Protein AF-A0A843MHJ1-F1 (afdb_monomer_lite)

Structure (mmCIF, N/CA/C/O backbone):
data_AF-A0A843MHJ1-F1
#
_entry.id   AF-A0A843MHJ1-F1
#
loop_
_atom_site.group_PDB
_atom_site.id
_atom_site.type_symbol
_atom_site.label_atom_id
_atom_site.label_alt_id
_atom_site.label_comp_id
_atom_site.label_asym_id
_atom_site.label_entity_id
_atom_site.label_seq_id
_atom_site.pdbx_PDB_ins_code
_atom_site.Cartn_x
_atom_site.Cartn_y
_atom_site.Cartn_z
_atom_site.occupancy
_atom_site.B_iso_or_equiv
_atom_site.auth_seq_id
_atom_site.auth_comp_id
_atom_site.auth_asym_id
_atom_site.auth_atom_id
_atom_site.pdbx_PDB_model_num
ATOM 1 N N . MET A 1 1 ? 2.764 -1.549 13.995 1.00 85.31 1 MET A N 1
ATOM 2 C CA . MET A 1 1 ? 2.088 -1.909 12.748 1.00 85.31 1 MET A CA 1
ATOM 3 C C . MET A 1 1 ? 1.175 -3.052 13.100 1.00 85.31 1 MET A C 1
ATOM 5 O O . MET A 1 1 ? 1.688 -4.081 13.505 1.00 85.31 1 MET A O 1
ATOM 9 N N . THR A 1 2 ? -0.130 -2.836 13.019 1.00 90.44 2 THR A N 1
ATOM 10 C CA . THR A 1 2 ? -1.138 -3.867 13.273 1.00 90.44 2 THR A CA 1
ATOM 11 C C . THR A 1 2 ? -1.215 -4.847 12.107 1.00 90.44 2 THR A C 1
ATOM 13 O O . THR A 1 2 ? -0.726 -4.574 11.005 1.00 90.44 2 THR A O 1
ATOM 16 N N . ASN A 1 3 ? -1.920 -5.959 12.308 1.00 91.00 3 ASN A N 1
ATOM 17 C CA . ASN A 1 3 ? -2.191 -6.934 11.248 1.00 91.00 3 ASN A CA 1
ATOM 18 C C . ASN A 1 3 ? -2.876 -6.306 10.022 1.00 91.00 3 ASN A C 1
ATOM 20 O O . ASN A 1 3 ? -2.527 -6.606 8.880 1.00 91.00 3 ASN A O 1
ATOM 24 N N . THR A 1 4 ? -3.819 -5.385 10.244 1.00 93.31 4 THR A N 1
ATOM 25 C CA . THR A 1 4 ? -4.509 -4.690 9.144 1.00 93.31 4 THR A CA 1
ATOM 26 C C . THR A 1 4 ? -3.546 -3.788 8.371 1.00 93.31 4 THR A C 1
ATOM 28 O O . THR A 1 4 ? -3.565 -3.773 7.141 1.00 93.31 4 THR A O 1
ATOM 31 N N . GLU A 1 5 ? -2.671 -3.061 9.072 1.00 93.75 5 GLU A N 1
ATOM 32 C CA . GLU A 1 5 ? -1.648 -2.219 8.441 1.00 93.75 5 GLU A CA 1
ATOM 33 C C . GLU A 1 5 ? -0.656 -3.053 7.621 1.00 93.75 5 GLU A C 1
ATOM 35 O O . GLU A 1 5 ? -0.303 -2.664 6.506 1.00 93.75 5 GLU A O 1
ATOM 40 N N . LEU A 1 6 ? -0.264 -4.225 8.129 1.00 93.50 6 LEU A N 1
ATOM 41 C CA . LEU A 1 6 ? 0.623 -5.152 7.431 1.00 93.50 6 LEU A CA 1
ATOM 42 C C . LEU A 1 6 ? -0.014 -5.681 6.138 1.00 93.50 6 LEU A C 1
ATOM 44 O O . LEU A 1 6 ? 0.624 -5.658 5.086 1.00 93.50 6 LEU A O 1
ATOM 48 N N . VAL A 1 7 ? -1.284 -6.097 6.181 1.00 96.25 7 VAL A N 1
ATOM 49 C CA . VAL A 1 7 ? -2.014 -6.565 4.989 1.00 96.25 7 VAL A CA 1
ATOM 50 C C . VAL A 1 7 ? -2.176 -5.453 3.954 1.00 96.25 7 VAL A C 1
ATOM 52 O O . VAL A 1 7 ? -1.975 -5.692 2.763 1.00 96.25 7 VAL A O 1
ATOM 55 N N . LEU A 1 8 ? -2.482 -4.226 4.381 1.00 96.94 8 LEU A N 1
ATOM 56 C CA . LEU A 1 8 ? -2.553 -3.077 3.476 1.00 96.94 8 LEU A CA 1
ATOM 57 C C . LEU A 1 8 ? -1.194 -2.776 2.827 1.00 96.94 8 LEU A C 1
ATOM 59 O O . LEU A 1 8 ? -1.145 -2.461 1.637 1.00 96.94 8 LEU A O 1
ATOM 63 N N . ASN A 1 9 ? -0.095 -2.911 3.571 1.00 96.56 9 ASN A N 1
ATOM 64 C CA . ASN A 1 9 ? 1.248 -2.746 3.022 1.00 96.56 9 ASN A CA 1
ATOM 65 C C . ASN A 1 9 ? 1.580 -3.837 1.989 1.00 96.56 9 ASN A C 1
ATOM 67 O O . ASN A 1 9 ? 2.030 -3.527 0.887 1.00 96.56 9 ASN A O 1
ATOM 71 N N . MET A 1 10 ? 1.266 -5.101 2.293 1.00 98.06 10 MET A N 1
ATOM 72 C CA . MET A 1 10 ? 1.424 -6.209 1.343 1.00 98.06 10 MET A CA 1
ATOM 73 C C . MET A 1 10 ? 0.584 -5.998 0.076 1.00 98.06 10 MET A C 1
ATOM 75 O O . MET A 1 10 ? 1.059 -6.244 -1.031 1.00 98.06 10 MET A O 1
ATOM 79 N N . LEU A 1 11 ? -0.643 -5.484 0.205 1.00 98.44 11 LEU A N 1
ATOM 80 C CA . LEU A 1 11 ? -1.482 -5.148 -0.946 1.00 98.44 11 LEU A CA 1
ATOM 81 C C . LEU A 1 11 ? -0.830 -4.074 -1.830 1.00 98.44 11 LEU A C 1
ATOM 83 O O . LEU A 1 11 ? -0.865 -4.197 -3.057 1.00 98.44 11 LEU A O 1
ATOM 87 N N . ALA A 1 12 ? -0.217 -3.046 -1.236 1.00 98.50 12 ALA A N 1
ATOM 88 C CA . ALA A 1 12 ? 0.499 -2.008 -1.978 1.00 98.50 12 ALA A CA 1
ATOM 89 C C . ALA A 1 12 ? 1.700 -2.587 -2.745 1.00 98.50 12 ALA A C 1
ATOM 91 O O . ALA A 1 12 ? 1.907 -2.260 -3.918 1.00 98.50 12 ALA A O 1
ATOM 92 N N . GLU A 1 13 ? 2.466 -3.473 -2.105 1.00 98.44 13 GLU A N 1
ATOM 93 C CA . GLU A 1 13 ? 3.637 -4.130 -2.691 1.00 98.44 13 GLU A CA 1
ATOM 94 C C . G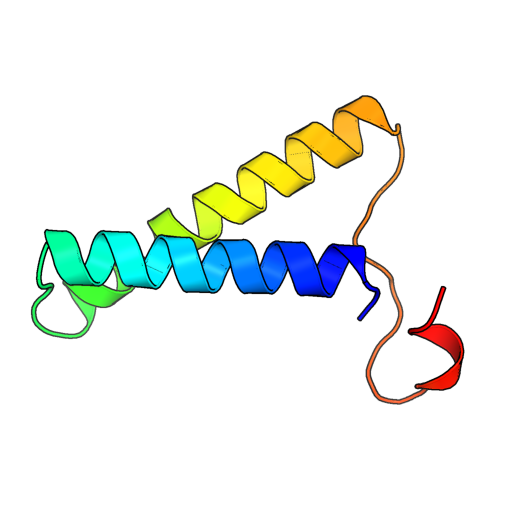LU A 1 13 ? 3.257 -5.048 -3.857 1.00 98.44 13 GLU A C 1
ATOM 96 O O . GLU A 1 13 ? 3.820 -4.933 -4.952 1.00 98.44 13 GLU A O 1
ATOM 101 N N . VAL A 1 14 ? 2.264 -5.919 -3.654 1.00 98.69 14 VAL A N 1
ATOM 102 C CA . VAL A 1 14 ? 1.784 -6.847 -4.687 1.00 98.69 14 VAL A CA 1
ATOM 103 C C . VAL A 1 14 ? 1.203 -6.072 -5.865 1.00 98.69 14 VAL A C 1
ATOM 105 O O . VAL A 1 14 ? 1.529 -6.377 -7.013 1.00 98.69 14 VAL A O 1
ATOM 108 N N . SER A 1 15 ? 0.411 -5.028 -5.603 1.00 98.62 15 SER A N 1
ATOM 109 C CA . SER A 1 15 ? -0.174 -4.186 -6.654 1.00 98.62 15 SER A CA 1
ATOM 110 C C . SER A 1 15 ? 0.901 -3.449 -7.452 1.00 98.62 15 SER A C 1
ATOM 112 O O . SER A 1 15 ? 0.891 -3.482 -8.682 1.00 98.62 15 SER A O 1
ATOM 114 N N . THR A 1 16 ? 1.873 -2.833 -6.772 1.00 98.69 16 THR A N 1
ATOM 115 C CA . THR A 1 16 ? 3.000 -2.147 -7.426 1.00 98.69 16 THR A CA 1
ATOM 116 C C . THR A 1 16 ? 3.802 -3.121 -8.284 1.00 98.69 16 THR A C 1
ATOM 118 O O . THR A 1 16 ? 4.105 -2.826 -9.439 1.00 98.69 16 THR A O 1
ATOM 121 N N . THR A 1 17 ? 4.107 -4.303 -7.746 1.00 98.62 17 THR A N 1
ATOM 122 C CA . THR A 1 17 ? 4.853 -5.353 -8.448 1.00 98.62 17 THR A CA 1
ATOM 123 C C . THR A 1 17 ? 4.105 -5.859 -9.676 1.00 98.62 17 THR A C 1
ATOM 125 O O . THR A 1 17 ? 4.706 -5.998 -10.740 1.00 98.62 17 THR A O 1
ATOM 128 N N . ALA A 1 18 ? 2.800 -6.109 -9.558 1.00 98.69 18 ALA A N 1
ATOM 129 C CA . ALA A 1 18 ? 1.971 -6.566 -10.666 1.00 98.69 18 ALA A CA 1
ATOM 130 C C . ALA A 1 18 ? 1.932 -5.534 -11.806 1.00 98.69 18 ALA A C 1
ATOM 132 O O . ALA A 1 18 ? 2.180 -5.888 -12.959 1.00 98.69 18 ALA A O 1
ATOM 133 N N . ILE A 1 19 ? 1.712 -4.254 -11.481 1.00 98.56 19 ILE A N 1
ATOM 134 C CA . ILE A 1 19 ? 1.712 -3.158 -12.465 1.00 98.56 19 ILE A CA 1
ATOM 135 C C . ILE A 1 19 ? 3.101 -3.011 -13.102 1.00 98.56 19 ILE A C 1
ATOM 137 O O . ILE A 1 19 ? 3.215 -2.930 -14.323 1.00 98.56 19 ILE A O 1
ATOM 141 N N . SER A 1 20 ? 4.164 -3.034 -12.292 1.00 98.62 20 SER A N 1
ATOM 142 C CA . SER A 1 20 ? 5.548 -2.923 -12.767 1.00 98.62 20 SER A CA 1
ATOM 143 C C . SER A 1 20 ? 5.913 -4.042 -13.742 1.00 98.62 20 SER A C 1
ATOM 145 O O . SER A 1 20 ? 6.481 -3.781 -14.798 1.00 98.62 20 SER A O 1
ATOM 147 N N . ARG A 1 21 ? 5.535 -5.290 -13.438 1.00 98.50 21 ARG A N 1
ATOM 148 C CA . ARG A 1 21 ? 5.769 -6.436 -14.331 1.00 98.50 21 ARG A CA 1
ATOM 149 C C . ARG A 1 21 ? 5.008 -6.313 -15.649 1.00 98.50 21 ARG A C 1
ATOM 151 O O . ARG A 1 21 ? 5.553 -6.683 -16.681 1.00 98.50 21 ARG A O 1
ATOM 158 N N . ASN A 1 22 ? 3.778 -5.802 -15.611 1.00 98.38 22 ASN A N 1
ATOM 159 C CA . ASN A 1 22 ? 2.950 -5.634 -16.803 1.00 98.38 22 ASN A CA 1
ATOM 160 C C . ASN A 1 22 ? 3.465 -4.518 -17.728 1.00 98.38 22 ASN A C 1
ATOM 162 O O . ASN A 1 22 ? 3.434 -4.665 -18.944 1.00 98.38 22 ASN A O 1
ATOM 166 N N . GLU A 1 23 ? 3.930 -3.405 -17.162 1.00 97.94 23 GLU A N 1
ATOM 167 C CA . GLU A 1 23 ? 4.303 -2.216 -17.940 1.00 97.94 23 GLU A CA 1
ATOM 168 C C . GLU A 1 23 ? 5.808 -2.079 -18.195 1.00 97.94 23 GLU A C 1
ATOM 170 O O . GLU A 1 23 ? 6.208 -1.352 -19.099 1.00 97.94 23 GLU A O 1
ATOM 175 N N . ASN A 1 24 ? 6.647 -2.791 -17.435 1.00 97.81 24 ASN A N 1
ATOM 176 C CA . ASN A 1 24 ? 8.109 -2.774 -17.537 1.00 97.81 24 ASN A CA 1
ATOM 177 C C . ASN A 1 24 ? 8.704 -1.346 -17.559 1.00 97.81 24 ASN A C 1
ATOM 179 O O . ASN A 1 24 ? 9.445 -1.009 -18.494 1.00 97.81 24 ASN A O 1
ATOM 183 N N . PRO A 1 25 ? 8.391 -0.510 -16.544 1.00 97.81 25 PRO A N 1
ATOM 184 C CA . PRO A 1 25 ? 8.760 0.901 -16.528 1.00 97.81 25 PRO A CA 1
ATOM 185 C C . PRO A 1 25 ? 10.277 1.091 -16.624 1.00 97.81 25 PRO A C 1
ATOM 187 O O . PRO A 1 25 ? 11.063 0.324 -16.058 1.00 97.81 25 PRO A O 1
ATOM 190 N N . LYS A 1 26 ? 10.705 2.146 -17.317 1.00 98.12 26 LYS A N 1
ATOM 191 C CA . LYS A 1 26 ? 12.111 2.503 -17.506 1.00 98.12 26 LYS A CA 1
ATOM 192 C C . LYS A 1 26 ? 12.488 3.734 -16.694 1.00 98.12 26 LYS A C 1
ATOM 194 O O . LYS A 1 26 ? 11.911 4.814 -16.797 1.00 98.12 26 LYS A O 1
ATOM 199 N N . GLY A 1 27 ? 13.525 3.561 -15.880 1.00 97.81 27 GLY A N 1
ATOM 200 C CA . GLY A 1 27 ? 14.070 4.627 -15.052 1.00 97.81 27 GLY A CA 1
ATOM 201 C C . GLY A 1 27 ? 13.124 5.089 -13.942 1.00 97.81 27 GLY A C 1
ATOM 202 O O . GLY A 1 27 ? 12.094 4.482 -13.638 1.00 97.81 27 GLY A O 1
ATOM 203 N N . LEU A 1 28 ? 13.519 6.181 -13.291 1.00 98.06 28 LEU A N 1
ATOM 204 C CA . LEU A 1 28 ? 12.888 6.647 -12.060 1.00 98.06 28 LEU A CA 1
ATOM 205 C C . LEU A 1 28 ? 11.483 7.222 -12.278 1.00 98.06 28 LEU A C 1
ATOM 207 O O . LEU A 1 28 ? 10.591 6.967 -11.473 1.00 98.06 28 LEU A O 1
ATOM 211 N N . ASN A 1 29 ? 11.277 7.997 -13.346 1.00 98.25 29 ASN A N 1
ATOM 212 C CA . ASN A 1 29 ? 10.020 8.720 -13.561 1.00 98.25 29 ASN A CA 1
ATOM 213 C C . ASN A 1 29 ? 8.837 7.766 -13.769 1.00 98.25 29 ASN A C 1
ATOM 215 O O . ASN A 1 29 ? 7.799 7.918 -13.124 1.00 98.25 29 ASN A O 1
ATOM 219 N N . GLU A 1 30 ? 9.011 6.749 -14.611 1.00 98.19 30 GLU A N 1
ATOM 220 C CA . GLU A 1 30 ? 7.980 5.740 -14.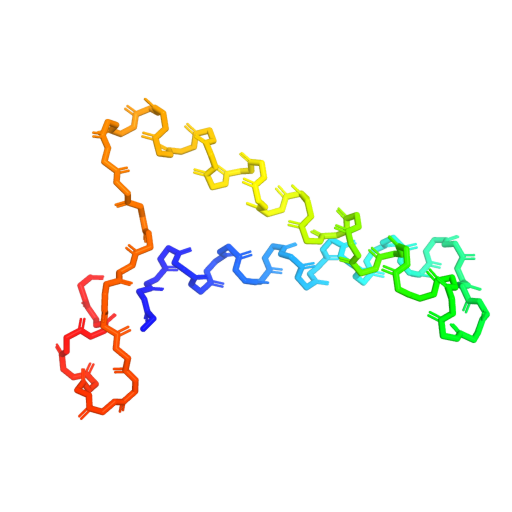860 1.00 98.19 30 GLU A CA 1
ATOM 221 C C . GLU A 1 30 ? 7.755 4.865 -13.622 1.00 98.19 30 GLU A C 1
ATOM 223 O O . GLU A 1 30 ? 6.615 4.672 -13.195 1.00 98.19 30 GLU A O 1
ATOM 228 N N . SER A 1 31 ? 8.838 4.433 -12.964 1.00 98.38 31 SER A N 1
ATOM 229 C CA . SER A 1 31 ? 8.758 3.639 -11.730 1.00 98.38 31 SER A CA 1
ATOM 230 C C . SER A 1 31 ? 8.027 4.385 -10.610 1.00 98.38 31 SER A C 1
ATOM 232 O O . SER A 1 31 ? 7.234 3.793 -9.882 1.00 98.38 31 SER A O 1
ATOM 234 N N . LYS A 1 32 ? 8.221 5.705 -10.500 1.00 98.56 32 LYS A N 1
ATOM 235 C CA . LYS A 1 32 ? 7.499 6.560 -9.547 1.00 98.56 32 LYS A CA 1
ATOM 236 C C . LYS A 1 32 ? 5.996 6.588 -9.833 1.00 98.56 32 LYS A C 1
ATOM 238 O O . LYS A 1 32 ? 5.199 6.552 -8.896 1.00 98.56 32 LYS A O 1
ATOM 243 N N . SER A 1 33 ? 5.603 6.636 -11.106 1.00 98.50 33 SER A N 1
ATOM 244 C CA . SER A 1 33 ? 4.193 6.566 -11.510 1.00 98.50 33 SER A CA 1
ATOM 245 C C . SER A 1 33 ? 3.569 5.208 -11.167 1.00 98.50 33 SER A C 1
ATOM 247 O O . SER A 1 33 ? 2.460 5.145 -10.634 1.00 98.50 33 SER A O 1
ATOM 249 N N . VAL A 1 34 ? 4.298 4.114 -11.410 1.00 98.62 34 VAL A N 1
ATOM 250 C CA . VAL A 1 34 ? 3.879 2.751 -11.044 1.00 98.62 34 VAL A CA 1
ATOM 251 C C . VAL A 1 34 ? 3.725 2.600 -9.529 1.00 98.62 34 VAL A C 1
ATOM 253 O O . VAL A 1 34 ? 2.676 2.150 -9.071 1.00 98.62 34 VAL A O 1
ATOM 256 N N . ALA A 1 35 ? 4.712 3.046 -8.747 1.00 98.38 35 ALA A N 1
ATOM 257 C CA . ALA A 1 35 ? 4.668 3.005 -7.286 1.00 98.38 35 ALA A CA 1
ATOM 258 C C . ALA A 1 35 ? 3.483 3.797 -6.719 1.00 98.38 35 ALA A C 1
ATOM 260 O O . ALA A 1 35 ? 2.795 3.323 -5.817 1.00 98.38 35 ALA A O 1
ATOM 261 N N . LYS A 1 36 ? 3.193 4.977 -7.286 1.00 98.56 36 LYS A N 1
ATOM 262 C CA . LYS A 1 36 ? 2.025 5.768 -6.886 1.00 98.56 36 LYS A CA 1
ATOM 263 C C . LYS A 1 36 ? 0.726 4.997 -7.121 1.00 98.56 36 LYS A C 1
ATOM 265 O O . LYS A 1 36 ? -0.074 4.885 -6.202 1.00 98.56 36 LYS A O 1
ATOM 270 N N . ARG A 1 37 ? 0.544 4.413 -8.310 1.00 98.44 37 ARG A N 1
ATOM 271 C CA . ARG A 1 37 ? -0.675 3.653 -8.636 1.00 98.44 37 ARG A CA 1
ATOM 272 C C . ARG A 1 37 ? -0.835 2.394 -7.789 1.00 98.44 37 ARG A C 1
ATOM 274 O O . ARG A 1 37 ? -1.938 2.123 -7.331 1.00 98.44 37 ARG A O 1
ATOM 281 N N . GLY A 1 38 ? 0.240 1.645 -7.545 1.00 98.31 38 GLY A N 1
ATOM 282 C CA . GLY A 1 38 ? 0.184 0.482 -6.657 1.00 98.31 38 GLY A CA 1
ATOM 283 C C . GLY A 1 38 ? -0.140 0.865 -5.208 1.00 98.31 38 GLY A C 1
ATOM 284 O O . GLY A 1 38 ? -0.973 0.220 -4.574 1.00 98.31 38 GLY A O 1
ATOM 285 N N . GLY A 1 39 ? 0.423 1.973 -4.716 1.00 98.50 39 GLY A N 1
ATOM 286 C CA . GLY A 1 39 ? 0.057 2.557 -3.424 1.00 98.50 39 GLY A CA 1
ATOM 287 C C . GLY A 1 39 ? -1.395 3.046 -3.364 1.00 98.50 39 GLY A C 1
ATOM 288 O O . GLY A 1 39 ? -2.063 2.852 -2.349 1.00 98.50 39 GLY A O 1
ATOM 289 N N . ASP A 1 40 ? -1.919 3.618 -4.453 1.00 98.69 40 ASP A N 1
ATOM 290 C CA . ASP A 1 40 ? -3.310 4.075 -4.543 1.00 98.69 40 ASP A CA 1
ATOM 291 C C . ASP A 1 40 ? -4.307 2.910 -4.395 1.00 98.69 40 ASP A C 1
ATOM 293 O O . ASP A 1 40 ? -5.359 3.096 -3.782 1.00 98.69 40 ASP A O 1
ATOM 297 N N . VAL A 1 41 ? -3.978 1.697 -4.865 1.00 98.62 41 VAL A N 1
ATOM 298 C CA . VAL A 1 41 ? -4.817 0.496 -4.667 1.00 98.62 41 VAL A CA 1
ATOM 299 C C . VAL A 1 41 ? -5.014 0.204 -3.177 1.00 98.62 41 VAL A C 1
ATOM 301 O O . VAL A 1 41 ? -6.151 0.142 -2.702 1.00 98.62 41 VAL A O 1
ATOM 304 N N . ALA A 1 42 ? -3.924 0.094 -2.415 1.00 98.25 42 ALA A N 1
ATOM 305 C CA . ALA A 1 42 ? -4.001 -0.110 -0.969 1.00 98.25 42 ALA A CA 1
ATOM 306 C C . ALA A 1 42 ? -4.631 1.090 -0.247 1.00 98.25 42 ALA A C 1
ATOM 308 O O . ALA A 1 42 ? -5.425 0.925 0.680 1.00 98.25 42 ALA A O 1
ATOM 309 N N . GLY A 1 43 ? -4.330 2.309 -0.699 1.00 98.31 43 GLY A N 1
ATOM 310 C CA . GLY A 1 43 ? -4.911 3.537 -0.166 1.00 98.31 43 GLY A CA 1
ATOM 311 C C . GLY A 1 43 ? -6.431 3.596 -0.325 1.00 98.31 43 GLY A C 1
ATOM 312 O O . GLY A 1 43 ? -7.118 4.072 0.582 1.00 98.31 43 GLY A O 1
ATOM 313 N N . ASN A 1 44 ? -6.962 3.098 -1.442 1.00 98.62 44 ASN A N 1
ATOM 314 C CA . ASN A 1 44 ? -8.397 2.999 -1.688 1.00 98.62 44 ASN A CA 1
ATOM 315 C C . ASN A 1 44 ? -9.040 1.904 -0.833 1.00 98.62 44 ASN A C 1
ATOM 317 O O . ASN A 1 44 ? -10.048 2.183 -0.188 1.00 98.62 44 ASN A O 1
ATOM 321 N N . ALA A 1 45 ? -8.426 0.720 -0.740 1.00 98.31 45 ALA A N 1
ATOM 322 C CA . ALA A 1 45 ? -8.897 -0.355 0.138 1.00 98.31 45 ALA A CA 1
ATOM 323 C C . ALA A 1 45 ? -8.973 0.097 1.608 1.00 98.31 45 ALA A C 1
ATOM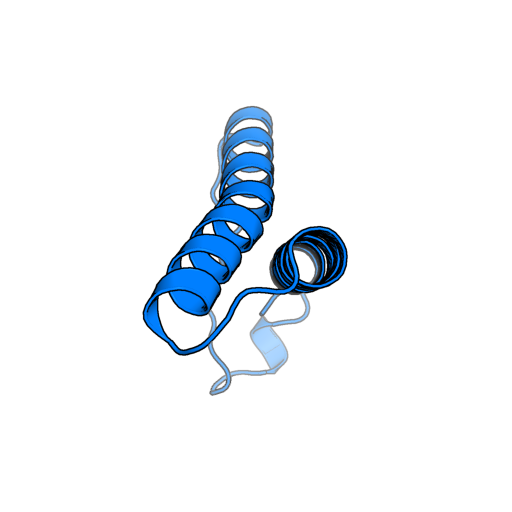 325 O O . ALA A 1 45 ? -9.985 -0.104 2.275 1.00 98.31 45 ALA A O 1
ATOM 326 N N . ARG A 1 46 ? -7.941 0.803 2.090 1.00 98.12 46 ARG A N 1
ATOM 327 C CA . ARG A 1 46 ? -7.928 1.418 3.425 1.00 98.12 46 ARG A CA 1
ATOM 328 C C . ARG A 1 46 ? -9.105 2.373 3.621 1.00 98.12 46 ARG A C 1
ATOM 330 O O . ARG A 1 46 ? -9.794 2.281 4.629 1.00 98.12 46 ARG A O 1
ATOM 337 N N . LYS A 1 47 ? -9.322 3.306 2.686 1.00 98.38 47 LYS A N 1
ATOM 338 C CA . LYS A 1 47 ? -10.409 4.301 2.781 1.00 98.38 47 LYS A CA 1
ATOM 339 C C . LYS A 1 47 ? -11.783 3.635 2.813 1.00 98.38 47 LYS A C 1
ATOM 341 O O . LYS A 1 47 ? -12.639 4.079 3.571 1.00 98.38 47 LYS A O 1
ATOM 346 N N . ASP A 1 48 ? -11.988 2.604 1.996 1.00 98.44 48 ASP A N 1
ATOM 347 C CA . ASP A 1 48 ? -13.251 1.867 1.972 1.00 98.44 48 ASP A CA 1
ATOM 348 C C . ASP A 1 48 ? -13.494 1.137 3.298 1.00 98.44 48 ASP A C 1
ATOM 350 O O . ASP A 1 48 ? -14.552 1.289 3.906 1.00 98.44 48 ASP A O 1
ATOM 354 N N . LEU A 1 49 ? -12.470 0.459 3.824 1.00 97.69 49 LEU A N 1
ATOM 355 C CA . LEU A 1 49 ? -12.540 -0.209 5.121 1.00 97.69 49 LEU A CA 1
ATOM 356 C C . LEU A 1 49 ? -12.825 0.775 6.267 1.00 97.69 49 LEU A C 1
ATOM 358 O O . LEU A 1 49 ? -13.722 0.543 7.074 1.00 97.69 49 LEU A O 1
ATOM 362 N N . GLU A 1 50 ? -12.113 1.903 6.327 1.00 97.88 50 GLU A N 1
ATOM 363 C CA . GLU A 1 50 ? -12.349 2.941 7.342 1.00 97.88 50 GLU A CA 1
ATOM 364 C C . GLU A 1 50 ? -13.770 3.514 7.262 1.00 97.88 50 GLU A C 1
ATOM 366 O O . GLU A 1 50 ? -14.385 3.785 8.294 1.00 97.88 50 GLU A O 1
ATOM 371 N N . LYS A 1 51 ? -14.317 3.664 6.048 1.00 98.38 51 LYS A N 1
ATOM 372 C CA . LYS A 1 51 ? -15.696 4.116 5.837 1.00 98.38 51 LYS A CA 1
ATOM 373 C C . LYS A 1 51 ? -16.711 3.110 6.383 1.00 98.38 51 LYS A C 1
ATOM 375 O O . LYS A 1 51 ? -17.686 3.533 6.997 1.00 98.38 51 LYS A O 1
ATOM 380 N N . GLN A 1 52 ? -16.491 1.812 6.179 1.00 97.81 52 GLN A N 1
ATOM 381 C CA . GLN A 1 52 ? -17.376 0.762 6.696 1.00 97.81 52 GLN A CA 1
ATOM 382 C C . GLN A 1 52 ? -17.281 0.618 8.223 1.00 9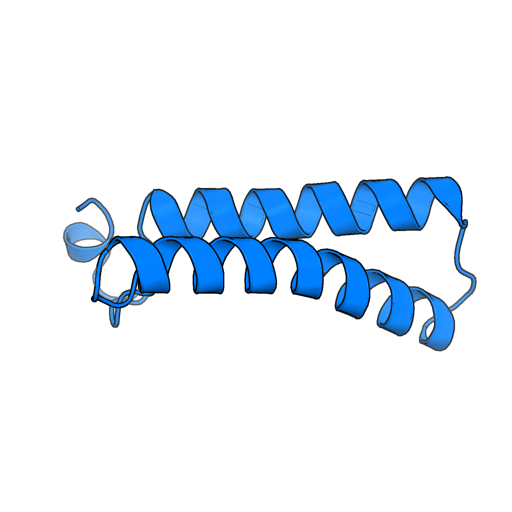7.81 52 GLN A C 1
ATOM 384 O O . GLN A 1 52 ? -18.288 0.377 8.882 1.00 97.81 52 GLN A O 1
ATOM 389 N N . LEU A 1 53 ? -16.087 0.798 8.795 1.00 96.88 53 LEU A N 1
ATOM 390 C CA . LEU A 1 53 ? -15.852 0.657 10.236 1.00 96.88 53 LEU A CA 1
ATOM 391 C C . LEU A 1 53 ? -16.191 1.914 11.052 1.00 96.88 53 LEU A C 1
ATOM 393 O O . LEU A 1 53 ? -16.326 1.826 12.271 1.00 96.88 53 LEU A O 1
ATOM 397 N N . GLY A 1 54 ? -16.249 3.091 10.423 1.00 97.50 54 GLY A N 1
ATOM 398 C CA . GLY A 1 54 ? -16.436 4.371 11.117 1.00 97.50 54 GLY A CA 1
ATOM 399 C C . GLY A 1 54 ? -15.243 4.798 11.986 1.00 97.50 54 GLY A C 1
ATOM 400 O O . GLY A 1 54 ? -15.358 5.734 12.776 1.00 97.50 54 GLY A O 1
ATOM 401 N N . LYS A 1 55 ? -14.091 4.130 11.856 1.00 94.75 55 LYS A N 1
ATOM 402 C CA . LYS A 1 55 ? -12.853 4.423 12.593 1.00 94.75 55 LYS A CA 1
ATOM 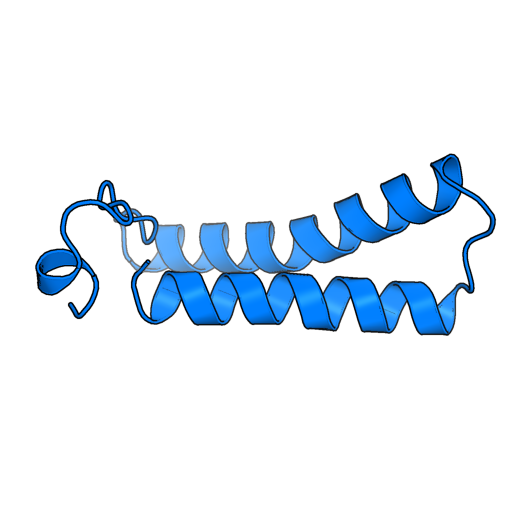403 C C . LYS A 1 55 ? -11.624 4.229 11.708 1.00 94.75 55 LYS A C 1
ATOM 405 O O . LYS A 1 55 ? -11.679 3.530 10.699 1.00 94.75 55 LYS A O 1
ATOM 410 N N . LYS A 1 56 ? -10.504 4.843 12.102 1.00 94.75 56 LYS A N 1
ATOM 411 C CA . LYS A 1 56 ? -9.213 4.661 11.421 1.00 94.75 56 LYS A CA 1
ATOM 412 C C . LYS A 1 56 ? -8.672 3.253 11.653 1.00 94.75 56 LYS A C 1
ATOM 414 O O . LYS A 1 56 ? -8.802 2.726 12.755 1.00 94.75 56 LYS A O 1
ATOM 419 N N . VAL A 1 57 ? -8.026 2.696 10.631 1.00 92.88 57 VAL A N 1
ATOM 420 C CA . VAL A 1 57 ? -7.316 1.404 10.720 1.00 92.88 57 VAL A CA 1
ATOM 421 C C . VAL A 1 57 ? -5.807 1.570 10.889 1.00 92.88 57 VAL A C 1
ATOM 423 O O . VAL A 1 57 ? -5.113 0.609 11.201 1.00 92.88 57 VAL A O 1
ATOM 426 N N . ILE A 1 58 ? -5.309 2.795 10.696 1.00 91.62 58 ILE A N 1
ATOM 427 C CA . ILE A 1 58 ? -3.915 3.157 10.950 1.00 91.62 58 ILE A CA 1
ATOM 428 C C . ILE A 1 58 ? -3.7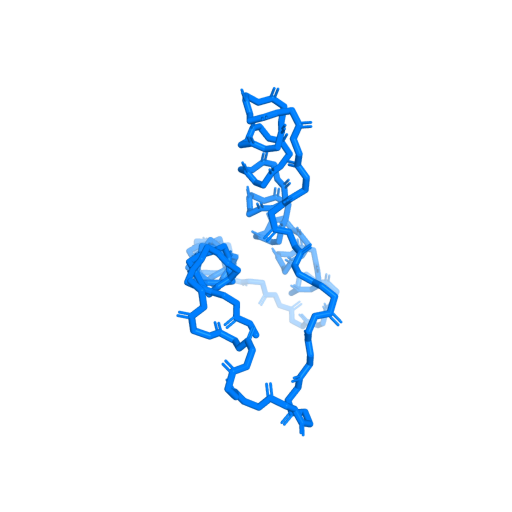53 3.480 12.431 1.00 91.62 58 ILE A C 1
ATOM 430 O O . ILE A 1 58 ? -4.428 4.372 12.961 1.00 91.62 58 ILE A O 1
ATOM 434 N N . SER A 1 59 ? -2.858 2.750 13.082 1.00 88.81 59 SER A N 1
ATOM 435 C CA . SER A 1 59 ? -2.542 2.922 14.489 1.00 88.81 59 SER A CA 1
ATOM 436 C C . SER A 1 59 ? -1.632 4.136 14.696 1.00 88.81 59 SER A C 1
ATOM 438 O O . SER A 1 59 ? -0.958 4.616 13.786 1.00 88.81 59 SER A O 1
ATOM 440 N N . LYS A 1 60 ? -1.612 4.671 15.920 1.00 87.31 60 LYS A N 1
ATOM 441 C CA . LYS A 1 60 ? -0.611 5.679 16.318 1.00 87.31 60 LYS A CA 1
ATOM 442 C C . LYS A 1 60 ? 0.688 5.032 16.812 1.00 87.31 60 LYS A C 1
ATOM 444 O O . LYS A 1 60 ? 1.620 5.747 17.174 1.00 87.31 60 LYS A O 1
ATOM 449 N N . HIS A 1 61 ? 0.723 3.703 16.874 1.00 85.31 61 HIS A N 1
ATOM 450 C CA . HIS A 1 61 ? 1.825 2.942 17.435 1.00 85.31 61 HIS A CA 1
ATOM 451 C C . HIS A 1 61 ? 2.980 2.864 16.436 1.00 85.31 61 HIS A C 1
ATOM 453 O O . HIS A 1 61 ? 2.790 2.796 15.222 1.00 85.31 61 HIS A O 1
ATOM 459 N N . ASN A 1 62 ? 4.200 2.880 16.957 1.00 81.50 62 ASN A N 1
ATOM 460 C CA . ASN A 1 62 ? 5.423 2.773 16.174 1.00 81.50 62 ASN A CA 1
ATOM 461 C C . ASN A 1 62 ? 6.329 1.688 16.774 1.00 81.50 62 ASN A C 1
ATOM 463 O O . ASN A 1 62 ? 5.980 1.050 17.765 1.00 81.50 62 ASN A O 1
ATOM 467 N N . SER A 1 63 ? 7.490 1.467 16.164 1.00 82.56 63 SER A N 1
ATOM 468 C CA . SER A 1 63 ? 8.418 0.395 16.543 1.00 82.56 63 SER A CA 1
ATOM 469 C C . SER A 1 63 ? 9.037 0.530 17.939 1.00 82.56 63 SER A C 1
ATOM 471 O O . SER A 1 63 ? 9.723 -0.390 18.367 1.00 82.56 63 SER A O 1
ATOM 473 N N . ASN A 1 64 ? 8.829 1.644 18.648 1.00 85.06 64 ASN A N 1
ATOM 474 C CA . ASN A 1 64 ? 9.400 1.852 19.981 1.00 85.06 64 ASN A CA 1
ATOM 475 C C . ASN A 1 64 ? 8.634 1.106 21.086 1.00 85.06 64 ASN A C 1
ATOM 477 O O . ASN A 1 64 ? 9.171 0.946 22.177 1.00 85.06 64 ASN A O 1
ATOM 481 N N . ASN A 1 65 ? 7.410 0.645 20.802 1.00 80.88 65 ASN A N 1
ATOM 482 C CA . ASN A 1 65 ? 6.550 -0.079 21.742 1.00 80.88 65 ASN A CA 1
ATOM 483 C C . ASN A 1 65 ? 5.921 -1.307 21.060 1.00 80.88 65 ASN A C 1
ATOM 485 O O . ASN A 1 65 ? 4.740 -1.264 20.696 1.00 80.88 65 ASN A O 1
ATOM 489 N N . PRO A 1 66 ? 6.710 -2.373 20.813 1.00 76.94 66 PRO A N 1
ATOM 490 C CA . PRO A 1 66 ? 6.272 -3.561 20.078 1.00 76.94 66 PRO A CA 1
ATOM 491 C C . PRO A 1 66 ? 5.026 -4.232 20.663 1.00 76.94 66 PRO A C 1
ATOM 493 O O . PRO A 1 66 ? 4.168 -4.687 19.919 1.00 76.94 66 PRO A O 1
ATOM 496 N N . GLU A 1 67 ? 4.890 -4.219 21.986 1.00 79.19 67 GLU A N 1
ATOM 497 C CA . GLU A 1 67 ? 3.760 -4.777 22.732 1.00 79.19 67 GLU A CA 1
ATOM 498 C C . GLU A 1 67 ? 2.399 -4.145 22.393 1.00 79.19 67 GLU A C 1
ATOM 500 O O . GLU A 1 67 ? 1.364 -4.746 22.659 1.00 79.19 67 GLU A O 1
ATOM 505 N N . LEU A 1 68 ? 2.388 -2.949 21.793 1.00 74.94 68 LEU A N 1
ATOM 506 C CA . LEU A 1 68 ? 1.175 -2.256 21.343 1.00 74.94 68 LEU A CA 1
ATOM 507 C C . LEU A 1 68 ? 0.886 -2.471 19.845 1.00 74.94 68 LEU A C 1
ATOM 509 O O . LEU A 1 68 ? -0.020 -1.843 19.299 1.00 74.94 68 LEU A O 1
ATOM 513 N N . LEU A 1 69 ? 1.692 -3.278 19.145 1.00 71.12 69 LEU A N 1
ATOM 514 C CA . LEU A 1 69 ? 1.540 -3.529 17.707 1.00 71.12 69 LEU A CA 1
ATOM 515 C C . LEU A 1 69 ? 0.687 -4.768 17.399 1.00 71.12 69 LEU A C 1
ATOM 517 O O . LEU A 1 69 ? 0.188 -4.860 16.281 1.00 71.12 69 LEU A O 1
ATOM 521 N N . ASP A 1 70 ? 0.494 -5.651 18.380 1.00 61.03 70 ASP A N 1
ATOM 522 C CA . ASP A 1 70 ? -0.183 -6.948 18.241 1.00 61.03 70 ASP A CA 1
ATOM 523 C C . ASP A 1 70 ? -1.661 -6.930 18.691 1.00 61.03 70 ASP A C 1
ATOM 525 O O . ASP A 1 70 ? -2.201 -7.971 19.067 1.00 61.03 70 ASP A O 1
ATOM 529 N N . GLU A 1 71 ? -2.330 -5.767 18.656 1.00 57.31 71 GLU A N 1
ATOM 530 C CA . GLU A 1 71 ? -3.808 -5.752 18.677 1.00 57.31 71 GLU A CA 1
ATOM 531 C C . GLU A 1 71 ? -4.406 -6.549 17.501 1.00 57.31 71 GLU A C 1
ATOM 533 O O . GLU A 1 71 ? -3.962 -6.369 16.334 1.00 57.31 71 GLU A O 1
#

pLDDT: mean 93.6, std 8.77, range [57.31, 98.69]

Sequence (71 aa):
MTNTELVLNMLAEVSTTAISRNENPKGLNESKSVAKRGGDVAGNARKDLEKQLGKKVISKHNSNNPELLDE

Secondary structure (DSSP, 8-state):
--HHHHHHHHHHHHHHHHHHHHH---HHHHHHHHHHHHHHHHHHHHHHHHHHHTS--S-S--TT-GGGS--

Foldseek 3Di:
DAPLVVVLVVQLVVQLVVQCVVPVDDDDPRSVVSSVVSNVRSVVVQVVVCVVVVHHPDDPDDPVCVVVHYD

Radius of gyration: 14.5 Å; chains: 1; bounding box: 31×16×41 Å